Protein AF-A0A7J2L668-F1 (afdb_monomer_lite)

Radius of gyration: 12.12 Å; chains: 1; bounding box: 30×26×33 Å

Secondary structure (DSSP, 8-state):
-HHHHHHHHHHTTTTSEEEEEESSSSEEEEEEEEEEEEETTEEEEEEEEEEEEETTEEEEEEEEEEEGGGEEEEEE---

pLDDT: mean 86.94, std 10.69, range [54.0, 97.88]

Sequence (79 aa):
METDIVIDALRKYLNKIVTIKLNDKLMYIRGVLKEVYDTSNVFTLYLQDVEVKKRREMERYPYLFLPLRSISVIILENG

Structure (mmCIF, N/CA/C/O backbone):
data_AF-A0A7J2L668-F1
#
_entry.id   AF-A0A7J2L668-F1
#
loop_
_atom_site.group_PDB
_atom_site.id
_atom_site.type_symbol
_atom_site.label_atom_id
_atom_site.label_alt_id
_atom_site.label_comp_id
_atom_site.label_asym_id
_atom_site.label_entity_id
_atom_site.label_seq_id
_atom_site.pdbx_PDB_ins_code
_atom_site.Cartn_x
_atom_site.Cartn_y
_atom_site.Cartn_z
_atom_site.occupancy
_atom_site.B_iso_or_equiv
_atom_site.auth_seq_id
_atom_site.auth_comp_id
_atom_site.auth_asym_id
_atom_site.auth_atom_id
_atom_site.pdbx_PDB_model_num
ATOM 1 N N . MET A 1 1 ? 7.571 -7.311 -17.162 1.00 57.47 1 MET A N 1
ATOM 2 C CA . MET A 1 1 ? 6.643 -6.702 -18.139 1.00 57.47 1 MET A CA 1
ATOM 3 C C . MET A 1 1 ? 5.326 -6.291 -17.492 1.00 57.47 1 MET A C 1
ATOM 5 O O . MET A 1 1 ? 5.082 -5.099 -17.420 1.00 57.47 1 MET A O 1
ATOM 9 N N . GLU A 1 2 ? 4.494 -7.204 -16.971 1.00 58.25 2 GLU A N 1
ATOM 10 C CA . GLU A 1 2 ? 3.239 -6.803 -16.289 1.00 58.25 2 GLU A CA 1
ATOM 11 C C . GLU A 1 2 ? 3.484 -6.088 -14.950 1.00 58.25 2 GLU A C 1
ATOM 13 O O . GLU A 1 2 ? 2.832 -5.091 -14.646 1.00 58.25 2 GLU A O 1
ATOM 18 N N . THR A 1 3 ? 4.472 -6.544 -14.177 1.00 63.22 3 THR A N 1
ATOM 19 C CA . THR A 1 3 ? 4.819 -5.948 -12.879 1.00 63.22 3 THR A CA 1
ATOM 20 C C . THR A 1 3 ? 5.306 -4.502 -13.006 1.00 63.22 3 THR A C 1
ATOM 22 O O . THR A 1 3 ? 4.926 -3.657 -12.199 1.00 63.22 3 THR A O 1
ATOM 25 N N . ASP A 1 4 ? 6.053 -4.197 -14.069 1.00 71.50 4 ASP A N 1
ATOM 26 C CA . ASP A 1 4 ? 6.585 -2.857 -14.354 1.00 71.50 4 ASP A CA 1
ATOM 27 C C . ASP A 1 4 ? 5.453 -1.852 -14.624 1.00 71.50 4 ASP A C 1
ATOM 29 O O . ASP A 1 4 ? 5.455 -0.743 -14.093 1.00 71.50 4 ASP A O 1
ATOM 33 N N . ILE A 1 5 ? 4.414 -2.281 -15.354 1.00 78.25 5 ILE A N 1
ATOM 34 C CA . ILE A 1 5 ? 3.231 -1.459 -15.656 1.00 78.25 5 ILE A CA 1
ATOM 35 C C . ILE A 1 5 ? 2.463 -1.107 -14.376 1.00 78.25 5 ILE A C 1
ATOM 37 O O . ILE A 1 5 ? 2.020 0.031 -14.209 1.00 78.25 5 ILE A O 1
ATOM 41 N N . VAL A 1 6 ? 2.308 -2.065 -13.455 1.00 80.69 6 VAL A N 1
ATOM 42 C CA . VAL A 1 6 ? 1.619 -1.835 -12.175 1.00 80.69 6 VAL A CA 1
ATOM 43 C C . VAL A 1 6 ? 2.386 -0.834 -11.311 1.00 80.69 6 VAL A C 1
ATOM 45 O O . VAL A 1 6 ? 1.780 0.055 -10.716 1.00 80.69 6 VAL A O 1
ATOM 48 N N . ILE A 1 7 ? 3.714 -0.926 -11.265 1.00 83.56 7 ILE A N 1
ATOM 49 C CA . ILE A 1 7 ? 4.552 -0.002 -10.488 1.00 83.56 7 ILE A CA 1
ATOM 50 C C . ILE A 1 7 ? 4.493 1.404 -11.064 1.00 83.56 7 ILE A C 1
ATOM 52 O O . ILE A 1 7 ? 4.307 2.364 -10.316 1.00 83.56 7 ILE A O 1
ATOM 56 N N . ASP A 1 8 ? 4.610 1.535 -12.383 1.00 85.81 8 ASP A N 1
ATOM 57 C CA . ASP A 1 8 ? 4.524 2.833 -13.044 1.00 85.81 8 ASP A CA 1
ATOM 58 C C . ASP A 1 8 ? 3.140 3.460 -12.871 1.00 85.81 8 ASP A C 1
ATOM 60 O O . ASP A 1 8 ? 3.024 4.675 -12.696 1.00 85.81 8 ASP A O 1
ATOM 64 N N . ALA A 1 9 ? 2.080 2.646 -12.842 1.00 85.94 9 ALA A N 1
ATOM 65 C CA . ALA A 1 9 ? 0.752 3.112 -12.471 1.00 85.94 9 ALA A CA 1
ATOM 66 C C . ALA A 1 9 ? 0.722 3.612 -11.019 1.00 85.94 9 ALA A C 1
ATOM 68 O O . ALA A 1 9 ? 0.275 4.730 -10.782 1.00 85.94 9 ALA A O 1
ATOM 69 N N . LEU A 1 10 ? 1.252 2.855 -10.055 1.00 88.75 10 LEU A N 1
ATOM 70 C CA . LEU A 1 10 ? 1.280 3.252 -8.641 1.00 88.75 10 LEU A CA 1
ATOM 71 C C . LEU A 1 10 ? 2.106 4.522 -8.396 1.00 88.75 10 LEU A C 1
ATOM 73 O O . LEU A 1 10 ? 1.696 5.382 -7.618 1.00 88.75 10 LEU A O 1
ATOM 77 N N . ARG A 1 11 ? 3.219 4.703 -9.115 1.00 90.19 11 ARG A N 1
ATOM 78 C CA . ARG A 1 11 ? 4.042 5.922 -9.059 1.00 90.19 11 ARG A CA 1
ATOM 79 C C . ARG A 1 11 ? 3.293 7.179 -9.520 1.00 90.19 11 ARG A C 1
ATOM 81 O O . ARG A 1 11 ? 3.606 8.276 -9.071 1.00 90.19 11 ARG A O 1
ATOM 88 N N . LYS A 1 12 ? 2.261 7.053 -10.360 1.00 91.31 12 LYS A N 1
ATOM 89 C CA . LYS A 1 12 ? 1.389 8.188 -10.731 1.00 91.31 12 LYS A CA 1
ATOM 90 C C . LYS A 1 12 ? 0.418 8.597 -9.616 1.00 91.31 12 LYS A C 1
ATOM 92 O O . LYS A 1 12 ? -0.195 9.659 -9.702 1.00 91.31 12 LYS A O 1
ATOM 97 N N . TYR A 1 13 ? 0.271 7.769 -8.583 1.00 92.38 13 TYR A N 1
ATOM 98 C CA . TYR A 1 13 ? -0.595 8.012 -7.427 1.00 92.38 13 TYR A CA 1
ATOM 99 C C . TYR A 1 13 ? 0.196 8.312 -6.147 1.00 92.38 13 TYR A C 1
ATOM 101 O O . TYR A 1 13 ? -0.369 8.287 -5.054 1.00 92.38 13 TYR A O 1
ATOM 109 N N . LEU A 1 14 ? 1.487 8.648 -6.259 1.00 94.12 14 LEU A N 1
ATOM 110 C CA . LEU A 1 14 ? 2.234 9.187 -5.123 1.00 94.12 14 LEU A CA 1
ATOM 111 C C . LEU A 1 14 ? 1.563 10.461 -4.590 1.00 94.12 14 LEU A C 1
ATOM 113 O O . LEU A 1 14 ? 1.010 11.265 -5.339 1.00 94.12 14 LEU A O 1
ATOM 117 N N . ASN A 1 15 ? 1.631 10.634 -3.275 1.00 95.19 15 ASN A N 1
ATOM 118 C CA . ASN A 1 15 ? 0.957 11.654 -2.477 1.00 95.19 15 ASN A CA 1
ATOM 119 C C . ASN A 1 15 ? -0.578 11.626 -2.521 1.00 95.19 15 ASN A C 1
ATOM 121 O O . ASN A 1 15 ? -1.205 12.522 -1.958 1.00 95.19 15 ASN A O 1
ATOM 125 N N . LYS A 1 16 ? -1.190 10.601 -3.125 1.00 94.69 16 LYS A N 1
ATOM 126 C CA . LYS A 1 16 ? -2.640 10.394 -3.090 1.00 94.69 16 LYS A CA 1
ATOM 127 C C . LYS A 1 16 ? -3.021 9.372 -2.030 1.00 94.69 16 LYS A C 1
ATOM 129 O O . LYS A 1 16 ? -2.212 8.537 -1.619 1.00 94.69 16 LYS A O 1
ATOM 134 N N . ILE A 1 17 ? -4.274 9.443 -1.597 1.00 94.88 17 ILE A N 1
ATOM 135 C CA . ILE A 1 17 ? -4.835 8.448 -0.694 1.00 94.88 17 ILE A CA 1
ATOM 136 C C . ILE A 1 17 ? -5.165 7.186 -1.490 1.00 94.88 17 ILE A C 1
ATOM 138 O O . ILE A 1 17 ? -5.753 7.243 -2.570 1.00 94.88 17 ILE A O 1
ATOM 142 N N . VAL A 1 18 ? -4.779 6.042 -0.939 1.00 94.81 18 VAL A N 1
ATOM 143 C CA . VAL A 1 18 ? -5.073 4.721 -1.484 1.00 94.81 18 VAL A CA 1
ATOM 144 C C . VAL A 1 18 ? -5.774 3.879 -0.430 1.00 94.81 18 VAL A C 1
ATOM 146 O O . VAL A 1 18 ? -5.467 3.967 0.761 1.00 94.81 18 VAL A O 1
ATOM 149 N N . THR A 1 19 ? -6.707 3.044 -0.880 1.00 94.81 19 THR A N 1
ATOM 150 C CA . THR A 1 19 ? -7.350 2.032 -0.039 1.00 94.81 19 THR A CA 1
ATOM 151 C C . THR A 1 19 ? -6.934 0.650 -0.518 1.00 94.81 19 THR A C 1
ATOM 153 O O . THR A 1 19 ? -7.025 0.332 -1.699 1.00 94.81 19 THR A O 1
ATOM 156 N N . ILE A 1 20 ? -6.476 -0.190 0.401 1.00 94.31 20 ILE A N 1
ATOM 157 C CA . ILE A 1 20 ? -5.864 -1.480 0.111 1.00 94.31 20 ILE A CA 1
ATOM 158 C C . ILE A 1 20 ? -6.603 -2.572 0.869 1.00 94.31 20 ILE A C 1
ATOM 160 O O . ILE A 1 20 ? -6.828 -2.466 2.075 1.00 94.31 20 ILE A O 1
ATOM 164 N N . LYS A 1 21 ? -6.939 -3.650 0.164 1.00 93.06 21 LYS A N 1
ATOM 165 C CA . LYS A 1 21 ? -7.441 -4.891 0.753 1.00 93.06 21 LYS A CA 1
ATOM 166 C C . LYS A 1 21 ? -6.316 -5.924 0.759 1.00 93.06 21 LYS A C 1
ATOM 168 O O . LYS A 1 21 ? -5.637 -6.102 -0.250 1.00 93.06 21 LYS A O 1
ATOM 173 N N . LEU A 1 22 ? -6.112 -6.610 1.880 1.00 90.38 22 LEU A N 1
ATOM 174 C CA . LEU A 1 22 ? -5.119 -7.689 1.974 1.00 90.38 22 LEU A CA 1
ATOM 175 C C . LEU A 1 22 ? -5.681 -9.024 1.465 1.00 90.38 22 LEU A C 1
ATOM 177 O O . LEU A 1 22 ? -6.899 -9.198 1.417 1.00 90.38 22 LEU A O 1
ATOM 181 N N . ASN A 1 23 ? -4.807 -9.959 1.080 1.00 82.44 23 ASN A N 1
ATOM 182 C CA . ASN A 1 23 ? -5.200 -11.281 0.561 1.00 82.44 23 ASN A CA 1
ATOM 183 C C . ASN A 1 23 ? -6.011 -12.104 1.572 1.00 82.44 23 ASN A C 1
ATOM 185 O O . ASN A 1 23 ? -7.080 -12.615 1.245 1.00 82.44 23 ASN A O 1
ATOM 189 N N . ASP A 1 24 ? -5.563 -12.140 2.827 1.00 72.19 24 ASP A N 1
ATOM 190 C CA . ASP A 1 24 ? -6.013 -13.181 3.763 1.00 72.19 24 ASP A CA 1
ATOM 191 C C . ASP A 1 24 ? -6.918 -12.657 4.884 1.00 72.19 24 ASP A C 1
ATOM 193 O O . ASP A 1 24 ? -7.219 -13.359 5.851 1.00 72.19 24 ASP A O 1
ATOM 197 N N . LYS A 1 25 ? -7.315 -11.381 4.826 1.00 69.06 25 LYS A N 1
ATOM 198 C CA . LYS A 1 25 ? -8.018 -10.721 5.932 1.00 69.06 25 LYS A CA 1
ATOM 199 C C . LYS A 1 25 ? -9.128 -9.817 5.404 1.00 69.06 25 LYS A C 1
ATOM 201 O O . LYS A 1 25 ? -8.942 -9.089 4.435 1.00 69.06 25 LYS A O 1
ATOM 206 N N . LEU A 1 26 ? -10.257 -9.773 6.121 1.00 71.31 26 LEU A N 1
ATOM 207 C CA . LEU A 1 26 ? -11.225 -8.664 6.063 1.00 71.31 26 LEU A CA 1
ATOM 208 C C . LEU A 1 26 ? -10.606 -7.412 6.715 1.00 71.31 26 LEU A C 1
ATOM 210 O O . LEU A 1 26 ? -11.099 -6.901 7.724 1.00 71.31 26 LEU A O 1
ATOM 214 N N . MET A 1 27 ? -9.457 -7.002 6.185 1.00 87.00 27 MET A N 1
ATOM 215 C CA . MET A 1 27 ? -8.639 -5.897 6.646 1.00 87.00 27 MET A CA 1
ATOM 216 C C . MET A 1 27 ? -8.478 -4.921 5.493 1.00 87.00 27 MET A C 1
ATOM 218 O O . MET A 1 27 ? -8.049 -5.306 4.402 1.00 87.00 27 MET A O 1
ATOM 222 N N . TYR A 1 28 ? -8.832 -3.674 5.770 1.00 92.25 28 TYR A N 1
ATOM 223 C CA . TYR A 1 28 ? -8.658 -2.560 4.856 1.00 92.25 28 TYR A CA 1
ATOM 224 C C . TYR A 1 28 ? -7.612 -1.625 5.434 1.00 92.25 28 TYR A C 1
ATOM 226 O O . TYR A 1 28 ? -7.630 -1.340 6.630 1.00 92.25 28 TYR A O 1
ATOM 234 N N . ILE A 1 29 ? -6.709 -1.165 4.586 1.00 94.44 29 ILE A N 1
ATOM 235 C CA . ILE A 1 29 ? -5.676 -0.201 4.931 1.00 94.44 29 ILE A CA 1
ATOM 236 C C . ILE A 1 29 ? -5.927 1.021 4.067 1.00 94.44 29 ILE A C 1
ATOM 238 O O . ILE A 1 29 ? -5.935 0.910 2.846 1.00 94.44 29 ILE A O 1
ATOM 242 N N . ARG A 1 30 ? -6.139 2.174 4.685 1.00 95.69 30 ARG A N 1
ATOM 243 C CA . ARG A 1 30 ? -6.235 3.456 3.994 1.00 95.69 30 ARG A CA 1
ATOM 244 C C . ARG A 1 30 ? -5.035 4.298 4.387 1.00 95.69 30 ARG A C 1
ATOM 246 O O . ARG A 1 30 ? -4.702 4.345 5.561 1.00 95.69 30 ARG A O 1
ATOM 253 N N . GLY A 1 31 ? -4.373 4.940 3.437 1.00 96.12 31 GLY A N 1
ATOM 254 C CA . GLY A 1 31 ? -3.223 5.791 3.742 1.00 96.12 31 GLY A CA 1
ATOM 255 C C . GLY A 1 31 ? -2.742 6.563 2.527 1.00 96.12 31 GLY A C 1
ATOM 256 O O . GLY A 1 31 ? -3.198 6.323 1.410 1.00 96.12 31 GLY A O 1
ATOM 257 N N . VAL A 1 32 ? -1.821 7.494 2.741 1.00 96.19 32 VAL A N 1
ATOM 258 C CA . VAL A 1 32 ? -1.201 8.272 1.668 1.00 96.19 32 VAL A CA 1
ATOM 259 C C . VAL A 1 32 ? -0.032 7.483 1.096 1.00 96.19 32 VAL A C 1
ATOM 261 O O . VAL A 1 32 ? 0.929 7.211 1.812 1.00 96.19 32 VAL A O 1
ATOM 264 N N . LEU A 1 33 ? -0.086 7.136 -0.189 1.00 95.88 33 LEU A N 1
ATOM 265 C CA . LEU A 1 33 ? 1.022 6.465 -0.864 1.00 95.88 33 LEU A CA 1
ATOM 266 C C . LEU A 1 33 ? 2.174 7.448 -1.056 1.00 95.88 33 LEU A C 1
ATOM 268 O O . LEU A 1 33 ? 2.021 8.447 -1.749 1.00 95.88 33 LEU A O 1
ATOM 272 N N . LYS A 1 34 ? 3.329 7.182 -0.455 1.00 96.12 34 LYS A N 1
ATOM 273 C CA . LYS A 1 34 ? 4.484 8.087 -0.515 1.00 96.12 34 LYS A CA 1
ATOM 274 C C . LYS A 1 34 ? 5.591 7.573 -1.411 1.00 96.12 34 LYS A C 1
ATOM 276 O O . LYS A 1 34 ? 6.121 8.347 -2.201 1.00 96.12 34 LYS A O 1
ATOM 281 N N . GLU A 1 35 ? 5.884 6.280 -1.339 1.00 94.38 35 GLU A N 1
ATOM 282 C CA . GLU A 1 35 ? 6.928 5.652 -2.147 1.00 94.38 35 GLU A CA 1
ATOM 283 C C . GLU A 1 35 ? 6.540 4.222 -2.543 1.00 94.38 35 GLU A C 1
ATOM 285 O O . GLU A 1 35 ? 5.720 3.567 -1.894 1.00 94.38 35 GLU A O 1
ATOM 290 N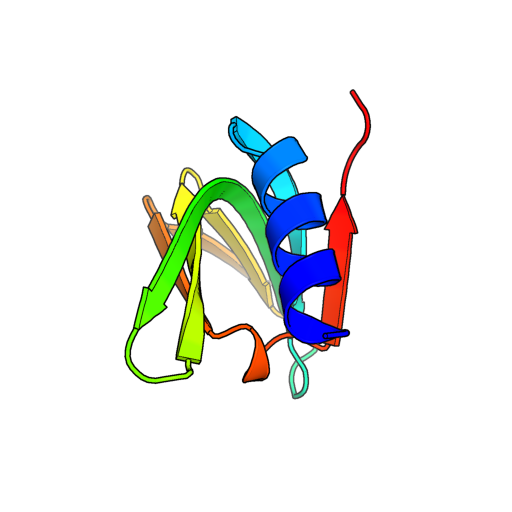 N . VAL A 1 36 ? 7.152 3.741 -3.626 1.00 91.50 36 VAL A N 1
ATOM 291 C CA . VAL A 1 36 ? 7.079 2.349 -4.080 1.00 91.50 36 VAL A CA 1
ATOM 292 C C . VAL A 1 36 ? 8.511 1.857 -4.244 1.00 91.50 36 VAL A C 1
ATOM 294 O O . VAL A 1 36 ? 9.206 2.271 -5.175 1.00 91.50 36 VAL A O 1
ATOM 297 N N . TYR A 1 37 ? 8.951 1.003 -3.324 1.00 85.88 37 TYR A N 1
ATOM 298 C CA . TYR A 1 37 ? 10.270 0.384 -3.365 1.00 85.88 37 TYR A CA 1
ATOM 299 C C . TYR A 1 37 ? 10.265 -0.846 -4.257 1.00 85.88 37 TYR A C 1
ATOM 301 O O . TYR A 1 37 ? 9.301 -1.615 -4.265 1.00 85.88 37 TYR A O 1
ATOM 309 N N . ASP A 1 38 ? 11.395 -1.058 -4.917 1.00 81.31 38 ASP A N 1
ATOM 310 C CA . ASP A 1 38 ? 11.777 -2.332 -5.504 1.00 81.31 38 ASP A CA 1
ATOM 311 C C . ASP A 1 38 ? 13.050 -2.804 -4.803 1.00 81.31 38 ASP A C 1
ATOM 313 O O . ASP A 1 38 ? 14.131 -2.250 -5.011 1.00 81.31 38 ASP A O 1
ATOM 317 N N . THR A 1 39 ? 12.917 -3.775 -3.902 1.00 67.19 39 THR A N 1
ATOM 318 C CA . THR A 1 39 ? 14.069 -4.404 -3.260 1.00 67.19 39 THR A CA 1
ATOM 319 C C . THR A 1 39 ? 14.026 -5.899 -3.515 1.00 67.19 39 THR A C 1
ATOM 321 O O . THR A 1 39 ? 13.142 -6.610 -3.044 1.00 67.19 39 THR A O 1
ATOM 324 N N . SER A 1 40 ? 15.019 -6.401 -4.253 1.00 66.38 40 SER A N 1
ATOM 325 C CA . SER A 1 40 ? 15.235 -7.841 -4.454 1.00 66.38 40 SER A CA 1
ATOM 326 C C . SER A 1 40 ? 13.983 -8.598 -4.937 1.00 66.38 40 SER A C 1
ATOM 328 O O . SER A 1 40 ? 13.652 -9.652 -4.395 1.00 66.38 40 SER A O 1
ATOM 330 N N . ASN A 1 41 ? 13.278 -8.062 -5.943 1.00 65.44 41 ASN A N 1
ATOM 331 C CA . ASN A 1 41 ? 12.032 -8.612 -6.504 1.00 65.44 41 ASN A CA 1
ATOM 332 C C . ASN A 1 41 ? 10.817 -8.588 -5.557 1.00 65.44 41 ASN A C 1
ATOM 334 O O . ASN A 1 41 ? 9.812 -9.257 -5.816 1.00 65.44 41 ASN A O 1
ATOM 338 N N . VAL A 1 42 ? 10.877 -7.828 -4.462 1.00 76.19 42 VAL A N 1
ATOM 339 C CA . VAL A 1 42 ? 9.732 -7.587 -3.582 1.00 76.19 42 VAL A CA 1
ATOM 340 C C . VAL A 1 42 ? 9.355 -6.118 -3.647 1.00 76.19 42 VAL A C 1
ATOM 342 O O . VAL A 1 42 ? 9.930 -5.259 -2.980 1.00 76.19 42 VAL A O 1
ATOM 345 N N . PHE A 1 43 ? 8.316 -5.837 -4.423 1.00 85.56 43 PHE A N 1
ATOM 346 C CA . PHE A 1 43 ? 7.729 -4.508 -4.462 1.00 85.56 43 PHE A CA 1
ATOM 347 C C . PHE A 1 43 ? 7.030 -4.199 -3.145 1.00 85.56 43 PHE A C 1
ATOM 349 O O . PHE A 1 43 ? 6.201 -4.985 -2.677 1.00 85.56 43 PHE A O 1
ATOM 356 N N . THR A 1 44 ? 7.361 -3.058 -2.549 1.00 90.31 44 THR A N 1
ATOM 357 C CA . THR A 1 44 ? 6.851 -2.648 -1.236 1.00 90.31 44 THR A CA 1
ATOM 358 C C . THR A 1 44 ? 6.306 -1.231 -1.306 1.00 90.31 44 THR A C 1
ATOM 360 O O . THR A 1 44 ? 6.999 -0.313 -1.733 1.00 90.31 44 THR A O 1
ATOM 363 N N . LEU A 1 45 ? 5.064 -1.046 -0.867 1.00 93.38 45 LEU A N 1
ATOM 364 C CA . LEU A 1 45 ? 4.440 0.266 -0.736 1.00 93.38 45 LEU A CA 1
ATOM 365 C C . LEU A 1 45 ? 4.828 0.902 0.591 1.00 93.38 45 LEU A C 1
ATOM 367 O O . LEU A 1 45 ? 4.776 0.242 1.629 1.00 93.38 45 LEU A O 1
ATOM 371 N N . TYR A 1 46 ? 5.140 2.190 0.555 1.00 95.44 46 TYR A N 1
ATOM 372 C CA . TYR A 1 46 ? 5.272 3.026 1.738 1.00 95.44 46 TYR A CA 1
ATOM 373 C C . TYR A 1 46 ? 4.053 3.927 1.869 1.00 95.44 46 T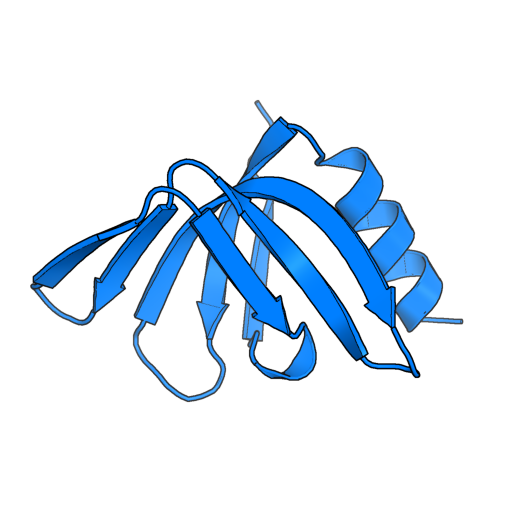YR A C 1
ATOM 375 O O . TYR A 1 46 ? 3.780 4.749 0.989 1.00 95.44 46 TYR A O 1
ATOM 383 N N . LEU A 1 47 ? 3.325 3.765 2.970 1.00 96.50 47 LEU A N 1
ATOM 384 C CA . LEU A 1 47 ? 2.156 4.569 3.293 1.00 96.50 47 LEU A CA 1
ATOM 385 C C . LEU A 1 47 ? 2.429 5.442 4.517 1.00 96.50 47 LEU A C 1
ATOM 387 O O . LEU A 1 47 ? 3.067 4.985 5.465 1.00 96.50 47 LEU A O 1
ATOM 391 N N . GLN A 1 48 ? 1.889 6.658 4.514 1.00 97.88 48 GLN A N 1
ATOM 392 C CA . GLN A 1 48 ? 1.815 7.556 5.672 1.00 97.88 48 GLN A CA 1
ATOM 393 C C . GLN A 1 48 ? 0.359 7.808 6.076 1.00 97.88 48 GLN A C 1
ATOM 395 O O . GLN A 1 48 ? -0.548 7.569 5.275 1.00 97.88 48 GLN A O 1
ATOM 400 N N . ASP A 1 49 ? 0.147 8.277 7.309 1.00 97.06 49 ASP A N 1
ATOM 401 C CA . ASP A 1 49 ? -1.176 8.595 7.873 1.00 97.06 49 ASP A CA 1
ATOM 402 C C . ASP A 1 49 ? -2.172 7.441 7.694 1.00 97.06 49 ASP A C 1
ATOM 404 O O . ASP A 1 49 ? -3.231 7.560 7.075 1.00 97.06 49 ASP A O 1
ATOM 408 N N . VAL A 1 50 ? -1.767 6.271 8.181 1.00 97.06 50 VAL A N 1
ATOM 409 C CA . VAL A 1 50 ? -2.400 4.998 7.858 1.00 97.06 50 VAL A CA 1
ATOM 410 C C . VAL A 1 50 ? -3.513 4.682 8.847 1.00 97.06 50 VAL A C 1
ATOM 412 O O . VAL A 1 50 ? -3.299 4.640 10.056 1.00 97.06 50 VAL A O 1
ATOM 415 N N . GLU A 1 51 ? -4.688 4.361 8.324 1.00 96.38 51 GLU A N 1
ATOM 416 C CA . GLU A 1 51 ? -5.812 3.801 9.062 1.00 96.38 51 GLU A CA 1
ATOM 417 C C . GLU A 1 51 ? -5.991 2.332 8.674 1.00 96.38 51 GLU A C 1
ATOM 419 O O . GLU A 1 51 ? -6.220 1.995 7.510 1.00 96.38 51 GLU A O 1
ATOM 424 N N . VAL A 1 52 ? -5.902 1.438 9.655 1.00 94.50 52 VAL A N 1
ATOM 425 C CA . VAL A 1 52 ? -6.138 0.005 9.473 1.00 94.50 52 VAL A CA 1
ATOM 426 C C . VAL A 1 52 ? -7.482 -0.340 10.088 1.00 94.50 52 VAL A C 1
ATOM 428 O O . VAL A 1 52 ? -7.677 -0.235 11.297 1.00 94.50 52 VAL A O 1
ATOM 431 N N . LYS A 1 53 ? -8.420 -0.785 9.254 1.00 92.50 53 LYS A N 1
ATOM 432 C CA . LYS A 1 53 ? -9.728 -1.269 9.685 1.00 92.50 53 LYS A CA 1
ATOM 433 C C . LYS A 1 53 ? -9.747 -2.787 9.678 1.00 92.50 53 LYS A C 1
ATOM 435 O O . LYS A 1 53 ? -9.619 -3.414 8.624 1.00 92.50 53 LYS A O 1
ATOM 440 N N . LYS A 1 54 ? -9.988 -3.382 10.844 1.00 88.81 54 LYS A N 1
ATOM 441 C CA . LYS A 1 54 ? -10.135 -4.828 11.031 1.00 88.81 54 LYS A CA 1
ATOM 442 C C . LYS A 1 54 ? -11.476 -5.105 11.702 1.00 88.81 54 LYS A C 1
ATOM 444 O O . LYS A 1 54 ? -11.672 -4.815 12.876 1.00 88.81 54 LYS A O 1
ATOM 449 N N . ARG A 1 55 ? -12.419 -5.706 10.969 1.00 83.50 55 ARG A N 1
ATOM 450 C CA . ARG A 1 55 ? -13.796 -5.945 11.452 1.00 83.50 55 ARG A CA 1
ATOM 451 C C . ARG A 1 55 ? -14.463 -4.648 11.960 1.00 83.50 55 ARG A C 1
ATOM 453 O O . ARG A 1 55 ? -14.902 -3.846 11.139 1.00 83.50 55 ARG A O 1
ATOM 460 N N . ARG A 1 56 ? -14.561 -4.462 13.285 1.00 83.44 56 ARG A N 1
ATOM 461 C CA . ARG A 1 56 ? -15.160 -3.294 13.962 1.00 83.44 56 ARG A CA 1
ATOM 462 C C . ARG A 1 56 ? -14.127 -2.390 14.645 1.00 83.44 56 ARG A C 1
ATOM 464 O O . ARG A 1 56 ? -14.511 -1.383 15.223 1.00 83.44 56 ARG A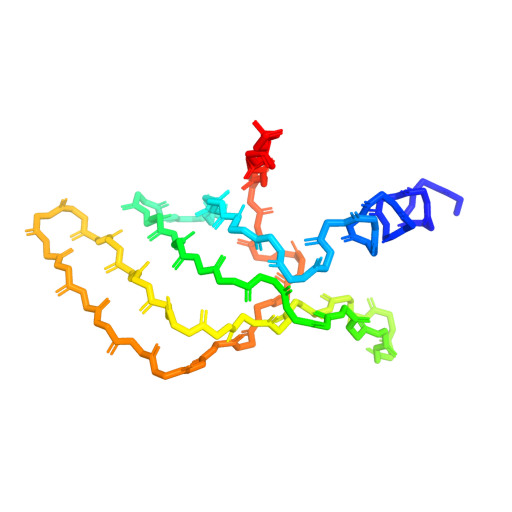 O 1
ATOM 471 N N . GLU A 1 57 ? -12.849 -2.739 14.569 1.00 89.44 57 GLU A N 1
ATOM 472 C CA . GLU A 1 57 ? -11.751 -1.990 15.176 1.00 89.44 57 GLU A CA 1
ATOM 473 C C . GLU A 1 57 ? -11.037 -1.158 14.109 1.00 89.44 57 GLU A C 1
ATOM 475 O O . GLU A 1 57 ? -10.915 -1.574 12.947 1.00 89.44 57 GLU A O 1
ATOM 480 N N . MET A 1 58 ? -10.594 0.031 14.513 1.00 93.00 58 MET A N 1
ATOM 481 C CA . MET A 1 58 ? -9.812 0.943 13.691 1.00 93.00 58 MET A CA 1
ATOM 482 C C . MET A 1 58 ? -8.567 1.350 14.462 1.00 93.00 58 MET A C 1
ATOM 484 O O . MET A 1 58 ? -8.654 1.823 15.592 1.00 93.00 58 MET A O 1
ATOM 488 N N . GLU A 1 59 ? -7.421 1.177 13.826 1.00 9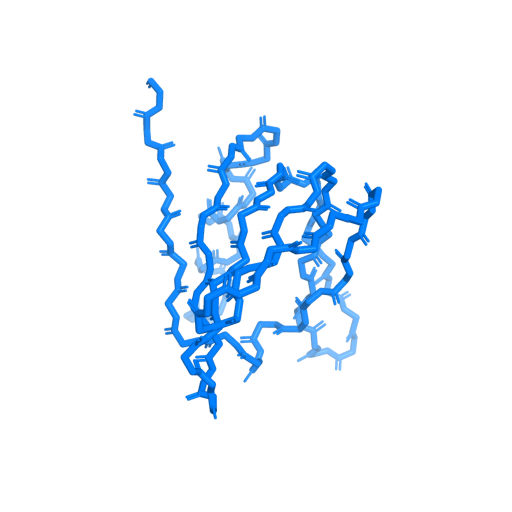4.50 59 GLU A N 1
ATOM 489 C CA . GLU A 1 59 ? -6.116 1.515 14.374 1.00 94.50 59 GLU A CA 1
ATOM 490 C C . GLU A 1 59 ? -5.442 2.538 13.461 1.00 94.50 59 GLU A C 1
ATOM 492 O O . GLU A 1 59 ? -5.634 2.514 12.242 1.00 94.50 59 GLU A O 1
ATOM 497 N N . ARG A 1 60 ? -4.660 3.448 14.047 1.00 96.25 60 ARG A N 1
ATOM 498 C CA . ARG A 1 60 ? -3.923 4.477 13.310 1.00 96.25 60 ARG A CA 1
ATOM 499 C C . ARG A 1 60 ? -2.430 4.286 13.484 1.00 96.25 60 ARG A C 1
ATOM 501 O O . ARG A 1 60 ? -1.955 4.094 14.599 1.00 96.25 60 ARG A O 1
ATOM 508 N N . TYR A 1 61 ? -1.711 4.394 12.379 1.00 95.94 61 TYR A N 1
ATOM 509 C CA . TYR A 1 61 ? -0.268 4.249 12.319 1.00 95.94 61 TYR A CA 1
ATOM 510 C C . TYR A 1 61 ? 0.332 5.441 11.568 1.00 95.94 61 TYR A C 1
ATOM 512 O O . TYR A 1 61 ? -0.208 5.841 10.537 1.00 95.94 61 TYR A O 1
ATOM 520 N N . PRO A 1 62 ? 1.458 6.005 12.037 1.00 96.44 62 PRO A N 1
ATOM 521 C CA . PRO A 1 62 ? 2.108 7.111 11.335 1.00 96.44 62 PRO A CA 1
ATOM 522 C C . PRO A 1 62 ? 2.618 6.683 9.953 1.00 96.44 62 PRO A C 1
ATOM 524 O O . PRO A 1 62 ? 2.609 7.474 9.014 1.00 96.44 62 PRO A O 1
ATOM 527 N N . TYR A 1 63 ? 3.037 5.423 9.819 1.00 96.69 63 TYR A N 1
ATOM 528 C CA . TYR A 1 63 ? 3.466 4.843 8.556 1.00 96.69 63 TYR A CA 1
ATOM 529 C C . TYR A 1 63 ? 3.296 3.322 8.531 1.00 96.69 63 TYR A C 1
ATOM 531 O O . TYR A 1 63 ? 3.200 2.675 9.576 1.00 96.69 63 TYR A O 1
ATOM 539 N N . LEU A 1 64 ? 3.297 2.747 7.326 1.00 94.69 64 LEU A N 1
ATOM 540 C CA . LEU A 1 64 ? 3.275 1.304 7.097 1.00 94.69 64 LEU A CA 1
ATOM 541 C C . LEU A 1 64 ? 4.061 0.940 5.832 1.00 94.69 64 LEU A C 1
ATOM 543 O O . LEU A 1 64 ? 3.901 1.579 4.793 1.00 94.69 64 LEU A O 1
ATOM 547 N N . PHE A 1 65 ? 4.851 -0.131 5.910 1.00 93.31 65 PHE A N 1
ATOM 548 C CA . PHE A 1 65 ? 5.459 -0.776 4.746 1.00 93.31 65 PHE A CA 1
ATOM 549 C C . PHE A 1 65 ? 4.646 -2.014 4.380 1.00 93.31 65 PHE A C 1
ATOM 551 O O . PHE A 1 65 ? 4.440 -2.893 5.221 1.00 93.31 65 PHE A O 1
ATOM 558 N N . LEU A 1 66 ? 4.177 -2.090 3.135 1.00 91.12 66 LEU A N 1
ATOM 559 C CA . LEU A 1 66 ? 3.286 -3.154 2.691 1.00 91.12 66 LEU A CA 1
ATOM 560 C C . LEU A 1 66 ? 3.791 -3.823 1.406 1.00 91.12 66 LEU A C 1
ATOM 562 O O . LEU A 1 66 ? 3.733 -3.213 0.338 1.00 91.12 66 LEU A O 1
ATOM 566 N N . PRO A 1 67 ? 4.252 -5.084 1.473 1.00 90.88 67 PRO A N 1
ATOM 567 C CA . PRO A 1 67 ? 4.637 -5.836 0.284 1.00 90.88 67 PRO A CA 1
ATOM 568 C C . PRO A 1 67 ? 3.447 -6.032 -0.664 1.00 90.88 67 PRO A C 1
ATOM 570 O O . PRO A 1 67 ? 2.384 -6.470 -0.219 1.00 90.88 67 PRO A O 1
ATOM 573 N N . LEU A 1 68 ? 3.633 -5.802 -1.970 1.00 87.44 68 LEU A N 1
ATOM 574 C CA . LEU A 1 68 ? 2.587 -5.989 -2.988 1.00 87.44 68 LEU A CA 1
ATOM 575 C C . LEU A 1 68 ? 2.006 -7.407 -2.962 1.00 87.44 68 LEU A C 1
ATOM 577 O O . LEU A 1 68 ? 0.805 -7.579 -3.127 1.00 87.44 68 LEU A O 1
ATOM 581 N N . ARG A 1 69 ? 2.824 -8.424 -2.663 1.00 86.88 69 ARG A N 1
ATOM 582 C CA . ARG A 1 69 ? 2.373 -9.824 -2.540 1.00 86.88 69 ARG A CA 1
ATOM 583 C C . ARG A 1 69 ? 1.318 -10.060 -1.451 1.00 86.88 69 ARG A C 1
ATOM 585 O O . ARG A 1 69 ? 0.653 -11.088 -1.468 1.00 86.88 69 ARG A O 1
ATOM 592 N N . SER A 1 70 ? 1.199 -9.154 -0.481 1.00 87.94 70 SER A N 1
ATOM 593 C CA . SER A 1 70 ? 0.221 -9.247 0.610 1.00 87.94 70 SER A CA 1
ATOM 594 C C . SER A 1 70 ? -1.125 -8.611 0.242 1.00 87.94 70 SER A C 1
ATOM 596 O O . SER A 1 70 ? -2.080 -8.696 1.019 1.00 87.94 70 SER A O 1
ATOM 598 N N . ILE A 1 71 ? -1.195 -7.944 -0.911 1.00 89.19 71 ILE A N 1
ATOM 599 C CA . ILE A 1 71 ? -2.320 -7.129 -1.353 1.00 89.19 71 ILE A CA 1
ATOM 600 C C . ILE A 1 71 ? -3.179 -7.924 -2.333 1.00 89.19 71 ILE A C 1
ATOM 602 O O . ILE A 1 71 ? -2.657 -8.489 -3.290 1.00 89.19 71 ILE A O 1
ATOM 606 N N . SER A 1 72 ? -4.496 -7.912 -2.116 1.00 88.19 72 SER A N 1
ATOM 607 C CA . SER A 1 72 ? -5.464 -8.445 -3.080 1.00 88.19 72 SER A CA 1
ATOM 608 C C . SER A 1 72 ? -5.916 -7.386 -4.070 1.00 88.19 72 SER A C 1
ATOM 610 O O . SER A 1 72 ? -6.011 -7.650 -5.264 1.00 88.19 72 SER A O 1
ATOM 612 N N . VAL A 1 73 ? -6.224 -6.186 -3.576 1.00 89.75 73 VAL A N 1
ATOM 613 C CA . VAL A 1 73 ? -6.774 -5.092 -4.382 1.00 89.75 73 VAL A CA 1
ATOM 614 C C . VAL A 1 73 ? -6.242 -3.760 -3.868 1.00 89.75 73 VAL A C 1
ATOM 616 O O . VAL A 1 73 ? -6.211 -3.527 -2.657 1.00 89.75 73 VAL A O 1
ATOM 619 N N . ILE A 1 74 ? -5.886 -2.873 -4.798 1.00 90.25 74 ILE A N 1
ATOM 620 C CA . ILE A 1 74 ? -5.612 -1.458 -4.537 1.00 90.25 74 ILE A CA 1
ATOM 621 C C . ILE A 1 74 ? -6.700 -0.642 -5.229 1.00 90.25 74 ILE A C 1
ATOM 623 O O . ILE A 1 74 ? -6.911 -0.767 -6.433 1.00 90.25 74 ILE A O 1
ATOM 627 N N . ILE A 1 75 ? -7.384 0.193 -4.456 1.00 90.88 75 ILE A N 1
ATOM 628 C CA . ILE A 1 75 ? -8.352 1.169 -4.939 1.00 90.88 75 ILE A CA 1
ATOM 629 C C .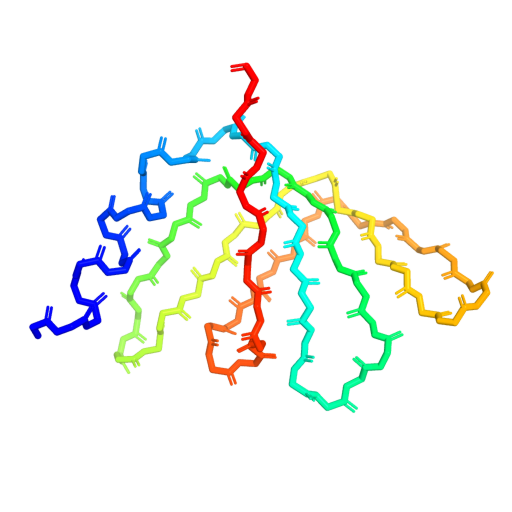 ILE A 1 75 ? -7.658 2.525 -4.915 1.00 90.88 75 ILE A C 1
ATOM 631 O O . ILE A 1 75 ? -7.250 3.015 -3.858 1.00 90.88 75 ILE A O 1
ATOM 635 N N . LEU A 1 76 ? -7.503 3.098 -6.102 1.00 86.56 76 LEU A N 1
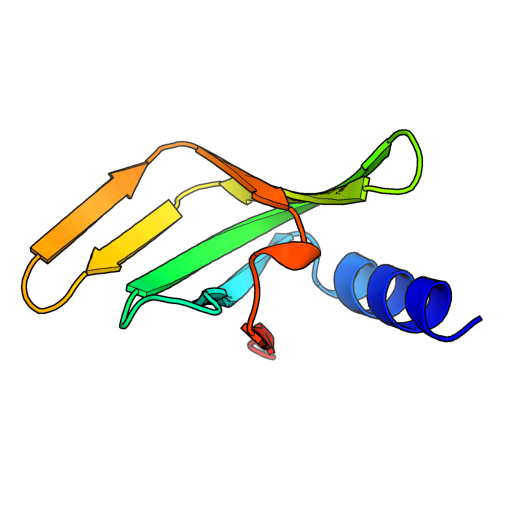ATOM 636 C CA . LEU A 1 76 ? -6.870 4.388 -6.317 1.00 86.56 76 LEU A CA 1
ATOM 637 C C . LEU A 1 76 ? -7.969 5.450 -6.415 1.00 86.56 76 LEU A C 1
ATOM 639 O O . LEU A 1 76 ? -8.771 5.423 -7.348 1.00 86.56 76 LEU A O 1
ATOM 643 N N . GLU A 1 77 ? -8.038 6.356 -5.440 1.00 78.19 77 GLU A N 1
ATOM 644 C CA . GLU A 1 77 ? -8.990 7.468 -5.478 1.00 78.19 77 GLU A CA 1
ATOM 645 C C . GLU A 1 77 ? -8.483 8.516 -6.487 1.00 78.19 77 GLU A C 1
ATOM 647 O O . GLU A 1 77 ? -7.369 9.036 -6.372 1.00 78.19 77 GLU A O 1
ATOM 652 N N . ASN A 1 78 ? -9.287 8.809 -7.512 1.00 63.78 78 ASN A N 1
ATOM 653 C CA . ASN A 1 78 ? -9.080 9.985 -8.351 1.00 63.78 78 ASN A CA 1
ATOM 654 C C . ASN A 1 78 ? -9.735 11.167 -7.637 1.00 63.78 78 ASN A C 1
ATOM 656 O O . ASN A 1 78 ? -10.960 11.222 -7.553 1.00 63.78 78 ASN A O 1
ATOM 660 N N . GLY A 1 79 ? -8.905 12.037 -7.058 1.00 54.00 79 GLY A N 1
ATOM 661 C CA . GLY A 1 79 ? -9.335 13.362 -6.611 1.00 54.00 79 GLY A CA 1
ATOM 662 C C . GLY A 1 79 ? -9.713 14.262 -7.776 1.00 54.00 79 GLY A C 1
ATOM 663 O O . GLY A 1 79 ? -9.250 13.980 -8.908 1.00 54.00 79 GLY A O 1
#

Foldseek 3Di:
DVVVVVQVVVVVQAQHWKWFDFDPAPKIKIFHFHDWDDDPNWTKTKGAQIWIDHPPDIDTDRIDIGTPNGTDDMDRDDD